Protein AF-A0A6N2RIT5-F1 (afdb_monomer_lite)

Structure (mmCIF, N/CA/C/O backbone):
data_AF-A0A6N2RIT5-F1
#
_entry.id   AF-A0A6N2RIT5-F1
#
loop_
_atom_site.group_PDB
_atom_site.id
_atom_site.type_symbol
_atom_site.label_atom_id
_atom_site.label_alt_id
_atom_site.label_comp_id
_atom_site.label_asym_id
_atom_site.label_entity_id
_atom_site.l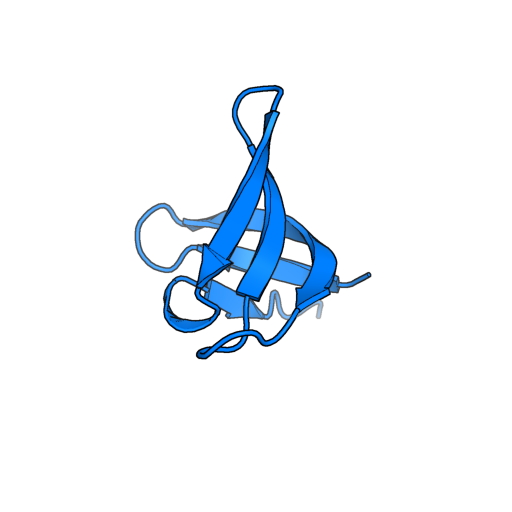abel_seq_id
_atom_site.pdbx_PDB_ins_code
_atom_site.Cartn_x
_atom_site.Cartn_y
_atom_site.Cartn_z
_atom_site.occupancy
_atom_site.B_iso_or_equiv
_atom_site.auth_seq_id
_atom_site.auth_comp_id
_atom_site.auth_asym_id
_atom_site.auth_atom_id
_atom_site.pdbx_PDB_model_num
ATOM 1 N N . MET A 1 1 ? -6.998 -0.147 -11.104 1.00 88.75 1 MET A N 1
ATOM 2 C CA . MET A 1 1 ? -7.142 0.275 -9.696 1.00 88.75 1 MET A CA 1
ATOM 3 C C . MET A 1 1 ? -7.602 -0.930 -8.903 1.00 88.75 1 MET A C 1
ATOM 5 O O . MET A 1 1 ? -8.456 -1.654 -9.401 1.00 88.75 1 MET A O 1
ATOM 9 N N . PHE A 1 2 ? -7.008 -1.174 -7.741 1.00 93.75 2 PHE A N 1
ATOM 10 C CA . PHE A 1 2 ? -7.373 -2.271 -6.838 1.00 93.75 2 PHE A CA 1
ATOM 11 C C . PHE A 1 2 ? -7.167 -1.826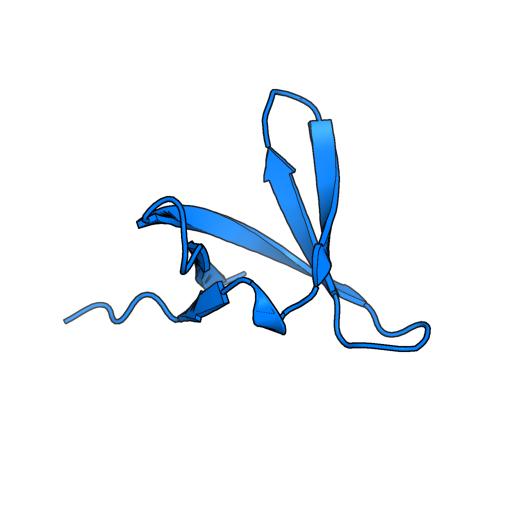 -5.389 1.00 93.75 2 PHE A C 1
ATOM 13 O O . PHE A 1 2 ? -6.449 -0.854 -5.143 1.00 93.75 2 PHE A O 1
ATOM 20 N N . GLN A 1 3 ? -7.816 -2.505 -4.447 1.00 96.38 3 GLN A N 1
ATOM 21 C CA . GLN A 1 3 ? -7.711 -2.185 -3.027 1.00 96.38 3 GLN A CA 1
ATOM 22 C C . GLN A 1 3 ? -6.677 -3.067 -2.335 1.00 96.38 3 GLN A C 1
ATOM 24 O O . GLN A 1 3 ? -6.558 -4.265 -2.603 1.00 96.38 3 GLN A O 1
ATOM 29 N N . VAL A 1 4 ? -5.937 -2.449 -1.425 1.00 96.56 4 VAL A N 1
ATOM 30 C CA . VAL A 1 4 ? -4.960 -3.115 -0.574 1.00 96.56 4 VAL A CA 1
ATOM 31 C C . VAL A 1 4 ? -5.142 -2.680 0.868 1.00 96.56 4 VAL A C 1
ATOM 33 O O . VAL A 1 4 ? -5.595 -1.572 1.136 1.00 96.56 4 VAL A O 1
ATOM 36 N N . LYS A 1 5 ? -4.754 -3.542 1.796 1.00 97.19 5 LYS A N 1
ATOM 37 C CA . LYS A 1 5 ? -4.784 -3.293 3.230 1.00 97.19 5 LYS A CA 1
ATOM 38 C C . LYS A 1 5 ? -3.364 -3.243 3.764 1.00 97.19 5 LYS A C 1
ATOM 40 O O . LYS A 1 5 ? -2.580 -4.154 3.501 1.00 97.19 5 LYS A O 1
ATOM 45 N N . ASN A 1 6 ? -3.025 -2.189 4.496 1.00 96.25 6 ASN A N 1
ATOM 46 C CA . ASN A 1 6 ? -1.748 -2.102 5.191 1.00 96.25 6 ASN A CA 1
ATOM 47 C C . ASN A 1 6 ? -1.688 -3.176 6.289 1.00 96.25 6 ASN A C 1
ATOM 49 O O . ASN A 1 6 ? -2.642 -3.347 7.051 1.00 96.25 6 ASN A O 1
ATOM 53 N N . LYS A 1 7 ? -0.579 -3.916 6.349 1.00 96.06 7 LYS A N 1
ATOM 54 C CA . LYS A 1 7 ? -0.388 -5.050 7.266 1.00 96.06 7 LYS A CA 1
ATOM 55 C C . LYS A 1 7 ? -0.339 -4.632 8.734 1.00 96.06 7 LYS A C 1
AT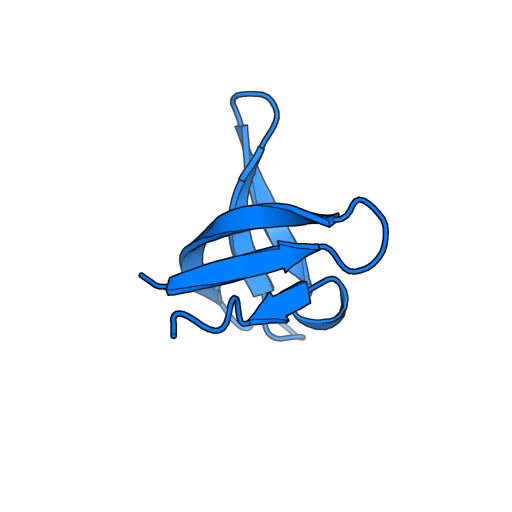OM 57 O O . LYS A 1 7 ? -0.796 -5.388 9.584 1.00 96.06 7 LYS A O 1
ATOM 62 N N . GLU A 1 8 ? 0.219 -3.459 9.022 1.00 95.25 8 GLU A N 1
ATOM 63 C CA . GLU A 1 8 ? 0.441 -2.974 10.386 1.00 95.25 8 GLU A CA 1
ATOM 64 C C . GLU A 1 8 ? -0.782 -2.236 10.928 1.00 95.25 8 GLU A C 1
ATOM 66 O O . GLU A 1 8 ? -1.243 -2.518 12.032 1.00 95.25 8 GLU A O 1
ATOM 71 N N . THR A 1 9 ? -1.332 -1.302 10.149 1.00 95.31 9 THR A N 1
ATOM 72 C CA . THR A 1 9 ? -2.441 -0.447 10.600 1.00 95.31 9 THR A CA 1
ATOM 73 C C . THR A 1 9 ? -3.810 -1.046 10.300 1.00 95.31 9 THR A C 1
ATOM 75 O O . THR A 1 9 ? -4.812 -0.629 10.878 1.00 95.31 9 THR A O 1
ATOM 78 N N . GLY A 1 10 ? -3.881 -2.004 9.371 1.00 95.62 10 GLY A N 1
ATOM 79 C CA . GLY A 1 10 ? -5.138 -2.540 8.861 1.00 95.62 10 GLY A CA 1
ATOM 80 C C . GLY A 1 10 ? -5.931 -1.553 7.999 1.00 95.62 10 GLY A C 1
ATOM 81 O O . GLY A 1 10 ? -7.050 -1.875 7.606 1.00 95.62 10 GLY A O 1
ATOM 82 N N . GLN A 1 11 ? -5.380 -0.376 7.700 1.00 95.75 11 GLN A N 1
ATOM 83 C CA . GLN A 1 11 ? -6.051 0.627 6.887 1.00 95.75 11 GLN A CA 1
ATOM 84 C C . GLN A 1 11 ? -6.065 0.220 5.413 1.00 95.75 11 GLN A C 1
ATOM 86 O O . GLN A 1 11 ? -5.074 -0.283 4.880 1.00 95.75 11 GLN A O 1
ATOM 91 N N . GLU A 1 12 ? -7.200 0.436 4.757 1.00 96.75 12 GLU A N 1
ATOM 92 C CA . GLU A 1 12 ? -7.390 0.114 3.347 1.00 96.75 12 GLU A CA 1
ATOM 93 C C . GLU A 1 12 ? -7.120 1.326 2.456 1.00 96.75 12 GLU A C 1
ATOM 95 O O . GLU A 1 12 ? -7.514 2.453 2.761 1.00 96.75 12 GLU A O 1
ATOM 100 N N . TYR A 1 13 ? -6.470 1.078 1.324 1.00 96.69 13 TYR A N 1
ATOM 101 C CA . TYR A 1 13 ? -6.106 2.082 0.336 1.00 96.69 13 TYR A CA 1
ATOM 102 C C . TYR A 1 13 ? -6.483 1.605 -1.061 1.00 96.69 13 TYR A C 1
ATOM 104 O O . TYR A 1 13 ? -6.406 0.420 -1.383 1.00 96.69 13 TYR A O 1
ATOM 112 N N . THR A 1 14 ? -6.846 2.553 -1.922 1.00 97.25 14 THR A N 1
ATOM 113 C CA . THR A 1 14 ? -6.964 2.308 -3.363 1.00 97.25 14 THR A CA 1
ATOM 114 C C . THR A 1 14 ? -5.622 2.591 -4.023 1.00 97.25 14 THR A C 1
ATOM 116 O O . THR A 1 14 ? -5.077 3.685 -3.876 1.00 97.25 14 THR A O 1
ATOM 119 N N . VAL A 1 15 ? -5.102 1.618 -4.768 1.00 96.75 15 VAL A N 1
ATOM 120 C CA . VAL A 1 15 ? -3.895 1.773 -5.581 1.00 96.75 15 VAL A CA 1
ATOM 121 C C . VAL A 1 15 ? -4.268 2.374 -6.933 1.00 96.75 15 VAL A C 1
ATOM 123 O O . VAL A 1 15 ? -5.051 1.792 -7.696 1.00 96.75 15 VAL A O 1
ATOM 126 N N . TYR A 1 16 ? -3.681 3.532 -7.235 1.00 97.00 16 TYR A N 1
ATOM 127 C CA . TYR A 1 16 ? -3.938 4.289 -8.464 1.00 97.00 16 TYR A CA 1
ATOM 128 C C . TYR A 1 16 ? -2.922 4.001 -9.564 1.00 97.00 16 TYR A C 1
ATOM 130 O O . TYR A 1 16 ? -3.287 3.920 -10.735 1.00 97.00 16 TYR A O 1
ATOM 138 N N . ALA A 1 17 ? -1.660 3.815 -9.190 1.00 96.00 17 ALA A N 1
ATOM 139 C CA . ALA A 1 17 ? -0.583 3.490 -10.111 1.00 96.00 17 ALA A CA 1
ATOM 140 C C . ALA A 1 17 ? 0.404 2.527 -9.455 1.00 96.00 17 ALA A C 1
ATOM 142 O O . ALA A 1 17 ? 0.531 2.482 -8.229 1.00 96.00 17 ALA A O 1
ATOM 143 N N . VAL A 1 18 ? 1.108 1.779 -10.297 1.00 95.25 18 VAL A N 1
ATOM 144 C CA . VAL A 1 18 ? 2.213 0.909 -9.903 1.00 95.25 18 VAL A CA 1
ATOM 145 C C . VAL A 1 18 ? 3.464 1.425 -10.603 1.00 95.25 18 VAL A C 1
ATOM 147 O O . VAL 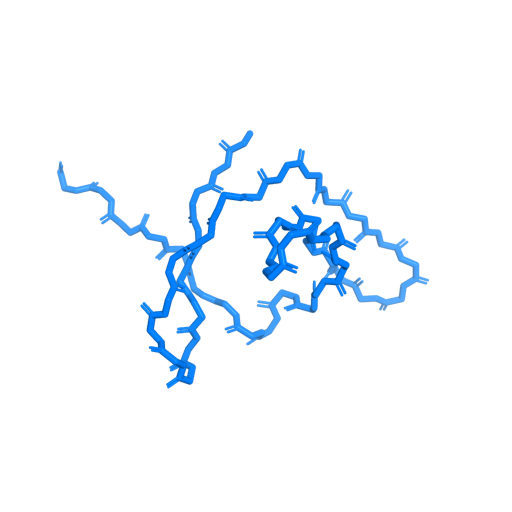A 1 18 ? 3.418 1.713 -11.797 1.00 95.25 18 VAL A O 1
ATOM 150 N N . GLY A 1 19 ? 4.550 1.586 -9.855 1.00 93.88 19 GLY A N 1
ATOM 151 C CA . GLY A 1 19 ? 5.845 2.038 -10.364 1.00 93.88 19 GLY A CA 1
ATOM 152 C C . GLY A 1 19 ? 6.965 1.108 -9.913 1.00 93.88 19 GLY A C 1
ATOM 153 O O . GLY A 1 19 ? 6.811 0.391 -8.924 1.00 93.88 19 GLY A O 1
ATOM 154 N N . ASP A 1 20 ? 8.084 1.126 -10.634 1.00 85.81 20 ASP A N 1
ATOM 155 C CA . ASP A 1 20 ? 9.241 0.273 -10.365 1.00 85.81 20 ASP A CA 1
ATOM 156 C C . ASP A 1 20 ? 10.533 1.031 -10.686 1.00 85.81 20 ASP A C 1
ATOM 158 O O . ASP A 1 20 ? 10.975 1.073 -11.830 1.00 85.81 20 ASP A O 1
ATOM 162 N N . GLU A 1 21 ? 11.102 1.707 -9.687 1.00 70.31 21 GLU A N 1
ATOM 163 C CA . GLU A 1 21 ? 12.457 2.265 -9.822 1.00 70.31 21 GLU A CA 1
ATOM 164 C C . GLU A 1 21 ? 13.520 1.340 -9.212 1.00 70.31 21 GLU A C 1
ATOM 166 O O . GLU A 1 21 ? 14.662 1.386 -9.647 1.00 70.31 21 GLU A O 1
ATOM 171 N N . TYR A 1 22 ? 13.145 0.473 -8.259 1.00 78.88 22 TYR A N 1
ATOM 172 C CA . TYR A 1 22 ? 14.036 -0.474 -7.554 1.00 78.88 22 TYR A CA 1
ATOM 173 C C . TYR A 1 22 ? 13.256 -1.568 -6.803 1.00 78.88 22 TYR A C 1
ATOM 175 O O . TYR A 1 22 ? 13.763 -2.663 -6.573 1.00 78.88 22 TYR A O 1
ATOM 183 N N . LEU A 1 23 ? 12.038 -1.237 -6.371 1.00 85.31 23 LEU A N 1
ATOM 184 C CA . LEU A 1 23 ? 11.054 -2.119 -5.754 1.00 85.31 23 LEU A CA 1
ATOM 185 C C . LEU A 1 23 ? 9.683 -1.702 -6.283 1.00 85.31 23 LEU A C 1
ATOM 187 O O . LEU A 1 23 ? 9.454 -0.508 -6.507 1.00 85.31 23 LEU A O 1
ATOM 191 N N . THR A 1 24 ? 8.758 -2.654 -6.414 1.00 93.12 24 THR A N 1
ATOM 192 C CA . THR A 1 24 ? 7.376 -2.349 -6.791 1.00 93.12 24 THR A CA 1
ATOM 193 C C . THR A 1 24 ? 6.744 -1.429 -5.748 1.00 93.12 24 THR A C 1
ATOM 195 O O . THR A 1 24 ? 6.634 -1.771 -4.566 1.00 93.12 24 THR A O 1
ATOM 198 N N . LYS A 1 25 ? 6.317 -0.245 -6.190 1.00 95.31 25 LYS A N 1
ATOM 199 C CA . LYS A 1 25 ? 5.639 0.748 -5.357 1.00 95.31 25 LYS A CA 1
ATOM 200 C C . LYS A 1 25 ? 4.215 0.983 -5.824 1.00 95.31 25 LYS A C 1
ATOM 202 O O . LYS A 1 25 ? 3.922 0.975 -7.018 1.00 95.31 25 LYS A O 1
ATOM 207 N N . PHE A 1 26 ? 3.350 1.266 -4.864 1.00 96.00 26 PHE A N 1
ATOM 208 C CA . PHE A 1 26 ? 1.975 1.681 -5.075 1.00 96.00 26 PHE A CA 1
ATOM 209 C C . PHE A 1 26 ? 1.835 3.175 -4.839 1.00 96.00 26 PHE A C 1
ATOM 211 O O . PHE A 1 26 ? 2.302 3.697 -3.826 1.00 96.00 26 PHE A O 1
ATOM 218 N N . LEU A 1 27 ? 1.164 3.854 -5.766 1.00 96.75 27 LEU A N 1
ATOM 219 C CA . LEU A 1 27 ? 0.693 5.213 -5.558 1.00 96.75 27 LEU A CA 1
ATOM 220 C C . LEU A 1 27 ? -0.662 5.164 -4.851 1.00 96.75 27 LEU A C 1
ATOM 222 O O . LEU A 1 27 ? -1.649 4.692 -5.428 1.00 96.75 27 LEU A O 1
ATOM 226 N N . ILE A 1 28 ? -0.697 5.670 -3.623 1.00 96.75 28 ILE A N 1
ATOM 227 C CA . ILE A 1 28 ? -1.897 5.772 -2.788 1.00 96.75 28 ILE A CA 1
ATOM 228 C C . ILE A 1 28 ? -2.119 7.224 -2.351 1.00 96.75 28 ILE A C 1
ATOM 230 O O .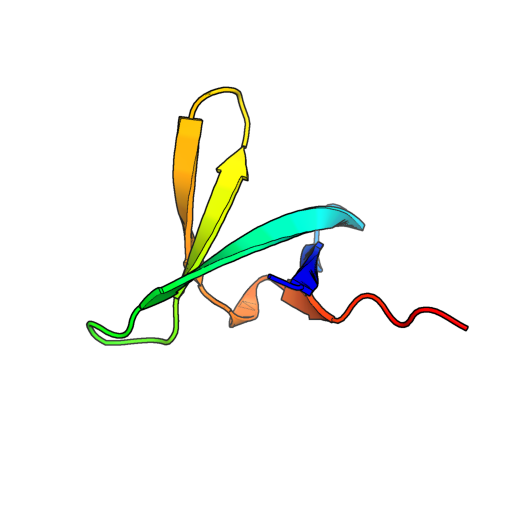 ILE A 1 28 ? -1.190 8.035 -2.357 1.00 96.75 28 ILE A O 1
ATOM 234 N N . TYR A 1 29 ? -3.350 7.547 -1.963 1.00 96.12 29 TYR A N 1
ATOM 235 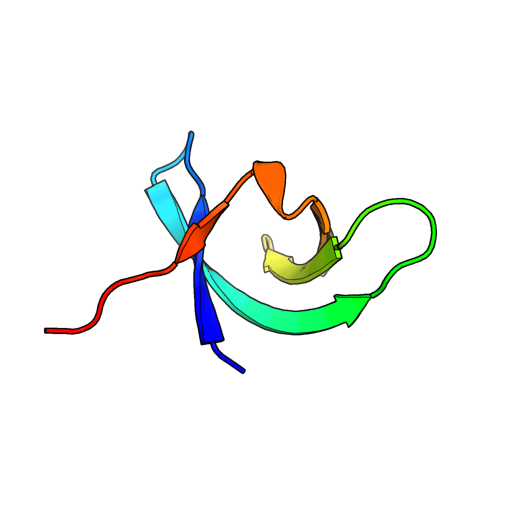C CA . TYR A 1 29 ? -3.683 8.827 -1.342 1.00 96.12 29 TYR A CA 1
ATOM 236 C C . TYR A 1 29 ? -3.826 8.629 0.167 1.00 96.12 29 TYR A C 1
ATOM 238 O O . TYR A 1 29 ? -4.671 7.857 0.615 1.00 96.12 29 TYR A O 1
ATOM 246 N N . GLU A 1 30 ? -2.976 9.295 0.941 1.00 93.94 30 GLU A N 1
ATOM 247 C CA . GLU A 1 30 ? -2.887 9.156 2.394 1.00 93.94 30 GLU A CA 1
ATOM 248 C C . GLU A 1 30 ? -2.621 10.534 3.012 1.00 93.94 30 GLU A C 1
ATOM 250 O O . GLU A 1 30 ? -1.772 11.284 2.527 1.00 93.94 30 GLU A O 1
ATOM 255 N N . ASP A 1 31 ? -3.348 10.883 4.076 1.00 93.69 31 ASP A N 1
ATOM 256 C CA . ASP A 1 31 ? -3.218 12.163 4.794 1.00 93.69 31 ASP A CA 1
ATOM 257 C C . ASP A 1 31 ? -3.285 13.403 3.885 1.00 93.69 31 ASP A C 1
ATOM 259 O O . ASP A 1 31 ? -2.521 14.358 4.036 1.00 93.69 31 ASP A O 1
ATOM 263 N N . GLY A 1 32 ? -4.168 13.383 2.883 1.00 95.88 32 GLY A N 1
ATOM 264 C CA . GLY A 1 32 ? -4.340 14.499 1.949 1.00 95.88 32 GLY A CA 1
ATOM 265 C C . GLY A 1 32 ? -3.251 14.620 0.873 1.00 95.88 32 GLY A C 1
ATOM 266 O O . GLY A 1 32 ? -3.264 15.585 0.106 1.00 95.88 32 GLY A O 1
ATOM 267 N N . HIS A 1 33 ? -2.327 13.660 0.779 1.00 97.38 33 HIS A N 1
ATOM 268 C CA . HIS A 1 33 ? -1.199 13.707 -0.149 1.00 97.38 33 HIS A CA 1
ATOM 269 C C . HIS A 1 33 ? -1.039 12.400 -0.928 1.00 97.38 33 HIS A C 1
ATOM 271 O O . HIS A 1 33 ? -1.344 11.307 -0.451 1.00 97.38 33 HIS A O 1
ATOM 277 N N . TRP A 1 34 ? -0.509 12.514 -2.145 1.00 96.69 34 TRP A N 1
ATOM 278 C CA . TRP A 1 34 ? -0.081 11.363 -2.933 1.00 96.69 34 TRP A CA 1
ATOM 279 C C . TRP A 1 34 ? 1.237 10.820 -2.388 1.00 96.69 34 TRP A C 1
ATOM 281 O O . TRP A 1 34 ? 2.214 11.562 -2.278 1.00 96.69 34 TRP A O 1
ATOM 291 N N . LYS A 1 35 ? 1.273 9.527 -2.066 1.00 95.62 35 LYS A N 1
ATOM 292 C CA . LYS A 1 35 ? 2.463 8.861 -1.532 1.00 95.62 35 LYS A CA 1
ATOM 293 C C . LYS A 1 35 ? 2.763 7.591 -2.321 1.00 95.62 35 LYS A C 1
ATOM 295 O O . LYS A 1 35 ? 1.871 6.789 -2.591 1.00 95.62 35 LYS A O 1
ATOM 300 N N . TRP A 1 36 ? 4.037 7.400 -2.651 1.00 94.94 36 TRP A N 1
ATOM 301 C CA . TRP A 1 36 ? 4.553 6.127 -3.145 1.00 94.94 36 TRP A CA 1
ATOM 302 C C . TRP A 1 36 ? 4.963 5.260 -1.958 1.00 94.94 36 TRP A C 1
ATOM 304 O O . TRP A 1 36 ? 5.841 5.648 -1.186 1.00 94.94 36 TRP A O 1
ATOM 314 N N . ARG A 1 37 ? 4.343 4.091 -1.814 1.00 94.44 37 ARG A N 1
ATOM 315 C CA . ARG A 1 37 ? 4.619 3.136 -0.733 1.00 94.44 37 ARG A CA 1
ATOM 316 C C . ARG A 1 37 ? 5.077 1.802 -1.301 1.00 94.44 37 ARG A C 1
ATOM 318 O O . ARG A 1 37 ? 4.668 1.428 -2.396 1.00 94.44 37 ARG A O 1
ATOM 325 N N . THR A 1 38 ? 5.931 1.097 -0.574 1.00 94.06 38 THR A N 1
ATOM 326 C CA . THR A 1 38 ? 6.441 -0.213 -0.995 1.00 94.06 38 THR A CA 1
ATOM 327 C C . THR A 1 38 ? 5.335 -1.261 -0.898 1.00 94.06 38 THR A C 1
ATOM 329 O O . THR A 1 38 ? 4.573 -1.260 0.066 1.00 94.06 38 THR A O 1
ATOM 332 N N . ILE A 1 39 ? 5.243 -2.160 -1.884 1.00 94.12 39 ILE A N 1
ATOM 333 C CA . ILE A 1 39 ? 4.241 -3.242 -1.907 1.00 94.12 39 ILE A CA 1
ATOM 334 C C . ILE A 1 39 ? 4.275 -4.126 -0.650 1.00 94.12 39 ILE A C 1
ATOM 336 O O . ILE A 1 39 ? 3.231 -4.608 -0.214 1.00 94.12 39 ILE A O 1
ATOM 340 N N . ASP A 1 40 ? 5.451 -4.296 -0.043 1.00 94.38 40 ASP A N 1
ATOM 341 C CA . ASP A 1 40 ? 5.661 -5.145 1.133 1.00 94.38 40 ASP A CA 1
ATOM 342 C C . ASP A 1 40 ? 4.851 -4.706 2.358 1.00 94.38 40 ASP A C 1
ATOM 344 O O . ASP A 1 40 ? 4.568 -5.537 3.221 1.00 94.38 40 ASP A O 1
ATOM 348 N N . ASP A 1 41 ? 4.401 -3.451 2.409 1.00 93.81 41 ASP A N 1
ATOM 349 C CA . ASP A 1 41 ? 3.553 -2.934 3.487 1.00 93.81 41 ASP A CA 1
ATOM 350 C C . ASP A 1 41 ? 2.104 -3.455 3.394 1.00 93.81 41 ASP A C 1
ATOM 352 O O . ASP A 1 41 ? 1.324 -3.272 4.332 1.00 93.81 41 ASP A O 1
ATOM 356 N N . PHE A 1 42 ? 1.707 -4.089 2.281 1.00 95.75 42 PHE A N 1
ATOM 357 C CA . PHE A 1 42 ? 0.299 -4.323 1.956 1.00 95.75 42 PHE A CA 1
ATOM 358 C C . PHE A 1 42 ? -0.056 -5.775 1.611 1.00 95.75 42 PHE A C 1
ATOM 360 O O . PHE A 1 42 ? 0.771 -6.572 1.171 1.00 95.75 42 PHE A O 1
ATOM 367 N N . VAL A 1 43 ? -1.335 -6.108 1.786 1.00 96.25 43 VAL A N 1
ATOM 368 C CA . VAL A 1 43 ? -1.982 -7.330 1.284 1.00 96.25 43 VAL A CA 1
ATOM 369 C C . VAL A 1 43 ? -3.202 -6.958 0.437 1.00 96.25 43 VAL A C 1
ATOM 371 O O . VAL A 1 43 ? -3.798 -5.907 0.676 1.00 96.25 43 VAL A O 1
ATOM 374 N N . PRO A 1 44 ? -3.596 -7.769 -0.559 1.00 95.56 44 PRO A N 1
ATOM 375 C CA . PRO A 1 44 ? -4.824 -7.517 -1.307 1.00 95.56 44 PRO A CA 1
ATOM 376 C C . PRO A 1 44 ? -6.048 -7.584 -0.385 1.00 95.56 44 PRO A C 1
ATOM 378 O O . PRO A 1 44 ? -6.117 -8.436 0.503 1.00 95.56 44 PRO A O 1
ATOM 381 N N . VAL A 1 45 ? -7.026 -6.705 -0.612 1.00 94.06 45 VAL A N 1
ATOM 382 C CA . VAL A 1 45 ? -8.360 -6.861 -0.015 1.00 94.06 45 VAL A CA 1
ATOM 383 C C . VAL A 1 45 ? -9.094 -7.936 -0.815 1.00 94.06 45 VAL A C 1
ATOM 385 O O . VAL A 1 45 ? -9.295 -7.778 -2.018 1.00 94.06 45 VAL A O 1
ATOM 388 N N . ILE A 1 46 ? -9.449 -9.047 -0.167 1.00 84.50 46 ILE A N 1
ATOM 389 C CA . ILE A 1 46 ? -10.291 -10.082 -0.777 1.00 84.50 46 ILE A CA 1
ATOM 390 C C . ILE A 1 46 ? -11.737 -9.613 -0.645 1.00 84.50 46 ILE A C 1
ATOM 392 O O . ILE A 1 46 ? -12.206 -9.370 0.466 1.00 84.50 46 ILE A O 1
ATOM 396 N N . VAL A 1 47 ? -12.413 -9.455 -1.778 1.00 69.62 47 VAL A N 1
ATOM 397 C CA . VAL A 1 47 ? -13.852 -9.192 -1.830 1.00 69.62 47 VAL A CA 1
ATOM 398 C C . VAL A 1 47 ? -14.526 -10.542 -2.055 1.00 69.62 47 VAL A C 1
ATOM 400 O O . VAL A 1 47 ? -14.177 -11.224 -3.020 1.00 69.62 47 VAL A O 1
ATOM 403 N N . ASP A 1 48 ? -15.388 -10.936 -1.122 1.00 66.19 48 ASP A N 1
ATOM 404 C CA . ASP A 1 48 ? -16.170 -12.184 -1.155 1.00 66.19 48 ASP A CA 1
ATOM 405 C C . ASP A 1 48 ? -17.327 -12.100 -2.171 1.00 66.19 48 ASP A C 1
ATOM 407 O O . ASP A 1 48 ? -17.871 -10.980 -2.354 1.00 66.19 48 ASP A O 1
#

Foldseek 3Di:
DFKKAFPPPRDIWDFDDWDCPPAIWTFTQDPNDTDTDGCVRIDGDDDD

Secondary structure (DSSP, 8-state):
-EEEEETTT--EEEE-EEEESSSEEEEEEETTEEEEEEGGGEEEPPP-

pLDDT: mean 92.74, std 7.21, range [66.19, 97.38]

Organism: Anaerostipes hadrus (NCBI:txid649756)

Sequence (48 aa):
MFQVKNKETGQEYTVYAVGDEYLTKFLIYEDGHWKWRTIDDFVPVIVD

Radius of gyration: 10.32 Å; chains: 1; bounding box: 30×27×21 Å